Protein AF-A0A6A5YGT2-F1 (afdb_monomer)

Radius of gyration: 9.52 Å; Cα contacts (8 Å, |Δi|>4): 80; chains: 1; bounding box: 23×21×24 Å

Structure (mmCIF, N/CA/C/O backbone):
data_AF-A0A6A5YGT2-F1
#
_entry.id   AF-A0A6A5YGT2-F1
#
loop_
_atom_site.group_PDB
_atom_site.id
_atom_site.type_symbol
_atom_site.label_atom_id
_atom_site.label_alt_id
_atom_site.label_comp_id
_atom_site.label_asym_id
_atom_site.label_entity_id
_atom_site.label_seq_id
_atom_site.pdbx_PDB_ins_code
_atom_site.Cartn_x
_atom_site.Cartn_y
_atom_site.Cartn_z
_atom_site.occupancy
_atom_site.B_iso_or_equiv
_atom_site.auth_seq_id
_atom_site.auth_comp_id
_atom_site.auth_asym_id
_atom_site.auth_atom_id
_atom_site.pdbx_PDB_model_num
ATOM 1 N N . LEU A 1 1 ? -6.341 6.789 -3.984 1.00 96.12 1 LEU A N 1
ATOM 2 C CA . LEU A 1 1 ? -5.296 5.976 -3.319 1.00 96.12 1 LEU A CA 1
ATOM 3 C C . LEU A 1 1 ? -4.073 5.724 -4.215 1.00 96.12 1 LEU A C 1
ATOM 5 O O . LEU A 1 1 ? -2.979 6.113 -3.832 1.00 96.12 1 LEU A O 1
ATOM 9 N N . HIS A 1 2 ? -4.248 5.185 -5.431 1.00 98.19 2 HIS A N 1
ATOM 10 C CA . HIS A 1 2 ? -3.167 4.882 -6.393 1.00 98.19 2 HIS A CA 1
ATOM 11 C C . HIS A 1 2 ? -2.109 5.980 -6.586 1.00 98.19 2 HIS A C 1
ATOM 13 O O . HIS A 1 2 ? -0.918 5.714 -6.462 1.00 98.19 2 HIS A O 1
ATOM 19 N N . LEU A 1 3 ? -2.529 7.219 -6.867 1.00 98.00 3 LEU A N 1
ATOM 20 C CA . LEU A 1 3 ? -1.594 8.323 -7.120 1.00 98.00 3 LEU A CA 1
ATOM 21 C C . LEU A 1 3 ? -0.771 8.700 -5.884 1.00 98.00 3 LEU A C 1
ATOM 23 O O . LEU A 1 3 ? 0.421 8.963 -6.011 1.00 98.00 3 LEU A O 1
ATOM 27 N N . ALA A 1 4 ? -1.395 8.716 -4.704 1.00 98.25 4 ALA A N 1
ATOM 28 C CA . ALA A 1 4 ? -0.701 8.981 -3.447 1.00 98.25 4 ALA A CA 1
ATOM 29 C C . ALA A 1 4 ? 0.328 7.878 -3.162 1.00 98.25 4 ALA A C 1
ATOM 31 O O . ALA A 1 4 ? 1.482 8.172 -2.858 1.00 98.25 4 ALA A O 1
ATOM 32 N N . ALA A 1 5 ? -0.057 6.618 -3.390 1.00 98.38 5 ALA A N 1
ATOM 33 C CA . ALA A 1 5 ? 0.828 5.479 -3.209 1.00 98.38 5 ALA A CA 1
ATOM 34 C C . ALA A 1 5 ? 2.018 5.482 -4.182 1.00 98.38 5 ALA A C 1
ATOM 36 O O . ALA A 1 5 ? 3.155 5.312 -3.759 1.00 98.38 5 ALA A O 1
ATOM 37 N N . ALA A 1 6 ? 1.788 5.775 -5.466 1.00 98.25 6 ALA A N 1
ATOM 38 C CA . ALA A 1 6 ? 2.850 5.871 -6.472 1.00 98.25 6 ALA A CA 1
ATOM 39 C C . ALA A 1 6 ? 3.842 7.023 -6.209 1.00 98.25 6 ALA A C 1
ATOM 41 O O . ALA A 1 6 ? 4.990 6.972 -6.659 1.00 98.25 6 ALA A O 1
ATOM 42 N N . ARG A 1 7 ? 3.396 8.074 -5.506 1.00 98.19 7 ARG A N 1
ATOM 43 C CA . ARG A 1 7 ? 4.214 9.231 -5.110 1.00 98.19 7 ARG A CA 1
ATOM 44 C C . ARG A 1 7 ? 4.941 9.042 -3.777 1.00 98.19 7 ARG A C 1
ATOM 46 O O . ARG A 1 7 ? 5.786 9.874 -3.471 1.00 98.19 7 ARG A O 1
ATOM 53 N N . GLY A 1 8 ? 4.618 8.005 -3.004 1.00 98.12 8 GLY A N 1
ATOM 54 C CA . GLY A 1 8 ? 5.159 7.832 -1.654 1.00 98.12 8 GLY A CA 1
ATOM 55 C C . GLY A 1 8 ? 4.543 8.784 -0.624 1.00 98.12 8 GLY A C 1
ATOM 56 O O . GLY A 1 8 ? 5.119 9.003 0.436 1.00 98.12 8 GLY A O 1
ATOM 57 N N . ASP A 1 9 ? 3.386 9.385 -0.919 1.00 98.44 9 ASP A N 1
ATOM 58 C CA . ASP A 1 9 ? 2.754 10.359 -0.028 1.00 98.44 9 ASP A CA 1
ATOM 59 C C . ASP A 1 9 ? 1.923 9.666 1.057 1.00 98.44 9 ASP A C 1
ATOM 61 O O . ASP A 1 9 ? 0.712 9.464 0.929 1.00 98.44 9 ASP A O 1
ATOM 65 N N . VAL A 1 10 ? 2.598 9.305 2.147 1.00 98.19 10 VAL A N 1
ATOM 66 C CA . VAL A 1 10 ? 2.014 8.605 3.299 1.00 98.19 10 VAL A CA 1
ATOM 67 C C . VAL A 1 10 ? 0.868 9.394 3.936 1.00 98.19 10 VAL A C 1
ATOM 69 O O . VAL A 1 10 ? -0.111 8.791 4.375 1.00 98.19 10 VAL A O 1
ATOM 72 N N . ARG A 1 11 ? 0.951 10.731 3.973 1.00 98.31 11 ARG A N 1
ATOM 73 C CA . ARG A 1 11 ? -0.096 11.574 4.575 1.00 98.31 11 ARG A CA 1
ATOM 74 C C . ARG A 1 11 ? -1.386 11.466 3.778 1.00 98.31 11 ARG A C 1
ATOM 76 O O . ARG A 1 11 ? -2.409 11.071 4.330 1.00 98.31 11 ARG A O 1
ATOM 83 N N . SER A 1 12 ? -1.297 11.681 2.467 1.00 98.44 12 SER A N 1
ATOM 84 C CA . SER A 1 12 ? -2.440 11.520 1.567 1.00 98.44 12 SER A CA 1
ATOM 85 C C . SER A 1 12 ? -2.996 10.092 1.589 1.00 98.44 12 SER A C 1
ATOM 87 O O . SER A 1 12 ? -4.205 9.901 1.516 1.00 98.44 12 SER A O 1
ATOM 89 N N . VAL A 1 13 ? -2.145 9.065 1.704 1.00 98.44 13 VAL A N 1
ATOM 90 C CA . VAL A 1 13 ? -2.600 7.668 1.837 1.00 98.44 13 VAL A CA 1
ATOM 91 C C . VAL A 1 13 ? -3.432 7.476 3.108 1.00 98.44 13 VAL A C 1
ATOM 93 O O . VAL A 1 13 ? -4.518 6.904 3.026 1.00 98.44 13 VAL A O 1
ATOM 96 N N . LYS A 1 14 ? -2.967 7.974 4.260 1.00 98.12 14 LYS A N 1
ATOM 97 C CA . LYS A 1 14 ? -3.687 7.859 5.540 1.00 98.12 14 LYS A CA 1
ATOM 98 C C . LYS A 1 14 ? -5.033 8.577 5.500 1.00 98.12 14 LYS A C 1
ATOM 100 O O . LYS A 1 14 ? -6.037 7.941 5.813 1.00 98.12 14 LYS A O 1
ATOM 105 N N . GLU A 1 15 ? -5.058 9.824 5.030 1.00 98.38 15 GLU A N 1
ATOM 106 C CA . GLU A 1 15 ? -6.283 10.628 4.903 1.00 98.38 15 GLU A CA 1
ATOM 107 C C . GLU A 1 15 ? -7.310 9.962 3.978 1.00 98.38 15 GLU A C 1
ATOM 109 O O . GLU A 1 15 ? -8.489 9.858 4.312 1.00 98.38 15 GLU A O 1
ATOM 114 N N . LEU A 1 16 ? -6.870 9.445 2.825 1.00 98.00 16 LEU A N 1
ATOM 115 C CA . LEU A 1 16 ? -7.761 8.768 1.880 1.00 98.00 16 LEU A CA 1
ATOM 116 C C . LEU A 1 16 ? -8.360 7.484 2.465 1.00 98.00 16 LEU A C 1
ATOM 118 O O . LEU A 1 16 ? -9.536 7.199 2.230 1.00 98.00 16 LEU A O 1
ATOM 122 N N . LEU A 1 17 ? -7.570 6.707 3.209 1.00 97.12 17 LEU A N 1
ATOM 123 C CA . LEU A 1 17 ? -8.039 5.483 3.864 1.00 97.12 17 LEU A CA 1
ATOM 124 C C . LEU A 1 17 ? -8.977 5.787 5.039 1.00 97.12 17 LEU A C 1
ATOM 126 O O . LEU A 1 17 ? -9.966 5.088 5.220 1.00 97.12 17 LEU A O 1
ATOM 130 N N . GLU A 1 18 ? -8.711 6.844 5.806 1.00 97.12 18 GLU A N 1
ATOM 131 C CA . GLU A 1 18 ? -9.614 7.330 6.862 1.00 97.12 18 GLU A CA 1
ATOM 132 C C . GLU A 1 18 ? -10.937 7.851 6.290 1.00 97.12 18 GLU A C 1
ATOM 134 O O . GLU A 1 18 ? -11.990 7.655 6.892 1.00 97.12 18 GLU A O 1
ATOM 139 N N . GLY A 1 19 ? -10.906 8.417 5.082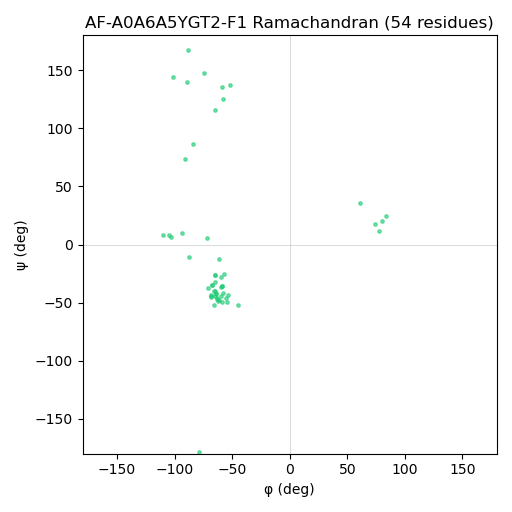 1.00 97.00 19 GLY A N 1
ATOM 140 C CA . GLY A 1 19 ? -12.093 8.786 4.311 1.00 97.00 19 GLY A CA 1
ATOM 141 C C . GLY A 1 19 ? -12.881 7.606 3.724 1.00 97.00 19 GLY A C 1
ATOM 142 O O . GLY A 1 19 ? -13.811 7.836 2.955 1.00 97.00 19 GLY A O 1
ATOM 143 N N . GLY A 1 20 ? -12.521 6.357 4.041 1.00 94.50 20 GLY A N 1
ATOM 144 C CA . GLY A 1 20 ? -13.236 5.163 3.583 1.00 94.50 20 GLY A CA 1
ATOM 145 C C . GLY A 1 20 ? -12.900 4.729 2.155 1.00 94.50 20 GLY A C 1
ATOM 146 O O . GLY A 1 20 ? -13.687 4.012 1.539 1.00 94.50 20 GLY A O 1
ATOM 147 N N . SER A 1 21 ? -11.754 5.151 1.606 1.00 95.62 21 SER A N 1
ATOM 148 C CA . SER A 1 21 ? -11.280 4.607 0.327 1.00 95.62 21 SER A CA 1
ATOM 149 C C . SER A 1 21 ? -11.088 3.096 0.427 1.00 95.62 21 SER A C 1
ATOM 151 O O . SER A 1 21 ? -10.456 2.612 1.364 1.00 95.62 21 SER A O 1
ATOM 153 N N . ASP A 1 22 ? -11.547 2.365 -0.587 1.00 96.75 22 ASP A N 1
ATOM 154 C CA . ASP A 1 22 ? -11.247 0.941 -0.715 1.00 96.75 22 ASP A CA 1
ATOM 155 C C . ASP A 1 22 ? -9.738 0.738 -0.938 1.00 96.75 22 ASP A C 1
ATOM 157 O O . ASP A 1 22 ? -9.160 1.189 -1.934 1.00 96.75 22 ASP A O 1
ATOM 161 N N . VAL A 1 23 ? -9.098 0.072 0.026 1.00 97.06 23 VAL A N 1
ATOM 162 C CA . VAL A 1 23 ? -7.659 -0.218 0.035 1.00 97.06 23 VAL A CA 1
ATOM 163 C C . VAL A 1 23 ? -7.246 -1.161 -1.104 1.00 97.06 23 VAL A C 1
ATOM 165 O O . VAL A 1 23 ? -6.113 -1.083 -1.582 1.00 97.06 23 VAL A O 1
ATOM 168 N N . ASN A 1 24 ? -8.177 -1.992 -1.585 1.00 97.12 24 ASN A N 1
ATOM 169 C CA . ASN A 1 24 ? -7.967 -2.997 -2.628 1.00 97.12 24 ASN A CA 1
ATOM 170 C C . ASN A 1 24 ? -8.521 -2.581 -3.992 1.00 97.12 24 ASN A C 1
ATOM 172 O O . ASN A 1 24 ? -8.486 -3.378 -4.932 1.00 97.12 24 ASN A O 1
ATOM 176 N N . ALA A 1 25 ? -8.998 -1.339 -4.122 1.00 97.25 25 ALA A N 1
ATOM 177 C CA . ALA A 1 25 ? -9.442 -0.808 -5.398 1.00 97.25 25 ALA A CA 1
ATOM 178 C C . ALA A 1 25 ? -8.352 -0.994 -6.460 1.00 97.25 25 ALA A C 1
ATOM 180 O O . ALA A 1 25 ? -7.173 -0.734 -6.209 1.00 97.25 25 ALA A O 1
ATOM 181 N N . GLN A 1 26 ? -8.769 -1.406 -7.652 1.00 97.31 26 GLN A N 1
ATOM 182 C CA . GLN A 1 26 ? -7.892 -1.580 -8.800 1.00 97.31 26 GLN A CA 1
ATOM 183 C C . GLN A 1 26 ? -8.025 -0.397 -9.758 1.00 97.31 26 GLN A C 1
ATOM 185 O O . GLN A 1 26 ? -9.108 0.164 -9.939 1.00 97.31 26 GLN A O 1
ATOM 190 N N . ASP A 1 27 ? -6.916 0.003 -10.374 1.00 96.31 27 ASP A N 1
ATOM 191 C CA . ASP A 1 27 ? -6.935 0.941 -11.491 1.00 96.31 27 ASP A CA 1
ATOM 192 C C . ASP A 1 27 ? -7.339 0.261 -12.814 1.00 96.31 27 ASP A C 1
ATOM 194 O O . ASP A 1 27 ? -7.608 -0.938 -12.873 1.00 96.31 27 ASP A O 1
ATOM 198 N N . ALA A 1 28 ? -7.365 1.026 -13.910 1.00 96.62 28 ALA A N 1
ATOM 199 C CA . ALA A 1 28 ? -7.747 0.521 -15.233 1.00 96.62 28 ALA A CA 1
ATOM 200 C C . ALA A 1 28 ? -6.841 -0.608 -15.778 1.00 96.62 28 ALA A C 1
ATOM 202 O O . ALA A 1 28 ? -7.192 -1.244 -16.767 1.00 96.62 28 ALA A O 1
ATOM 203 N N . MET A 1 29 ? -5.678 -0.845 -15.164 1.00 96.56 29 MET A N 1
ATOM 204 C CA . MET A 1 29 ? -4.746 -1.921 -15.512 1.00 96.56 29 MET A CA 1
ATOM 205 C C . MET A 1 29 ? -4.795 -3.081 -14.504 1.00 96.56 29 MET A C 1
ATOM 207 O O . MET A 1 29 ? -3.949 -3.970 -14.566 1.00 96.56 29 MET A O 1
ATOM 211 N N . GLY A 1 30 ? -5.745 -3.078 -13.562 1.00 97.06 30 GLY A N 1
ATOM 212 C CA . GLY A 1 30 ? -5.856 -4.102 -12.522 1.00 97.06 30 GLY A CA 1
ATOM 213 C C . GLY A 1 30 ? -4.844 -3.947 -11.382 1.00 97.06 30 GLY A C 1
ATOM 214 O O . GLY A 1 30 ? -4.679 -4.867 -10.585 1.00 97.06 30 GLY A O 1
ATOM 215 N N . ARG A 1 31 ? -4.135 -2.814 -11.288 1.00 97.12 31 ARG A N 1
ATOM 216 C CA . ARG A 1 31 ? -3.104 -2.598 -10.262 1.00 97.12 31 ARG A CA 1
ATOM 217 C C . ARG A 1 31 ? -3.728 -1.995 -9.017 1.00 97.12 31 ARG A C 1
ATOM 219 O O . ARG A 1 31 ? -4.538 -1.082 -9.134 1.00 97.12 31 ARG A O 1
ATOM 226 N N . THR A 1 32 ? -3.299 -2.450 -7.846 1.00 98.06 32 THR A N 1
ATOM 227 C CA . THR A 1 32 ? -3.687 -1.868 -6.555 1.00 98.06 32 THR A CA 1
ATOM 228 C C . THR A 1 32 ? -2.748 -0.733 -6.150 1.00 98.06 32 THR A C 1
ATOM 230 O O . THR A 1 32 ? -1.648 -0.562 -6.690 1.00 98.06 32 THR A O 1
ATOM 233 N N . ALA A 1 33 ? -3.145 0.045 -5.142 1.00 98.06 33 ALA A N 1
ATOM 234 C CA . ALA A 1 33 ? -2.259 1.032 -4.530 1.00 98.06 33 ALA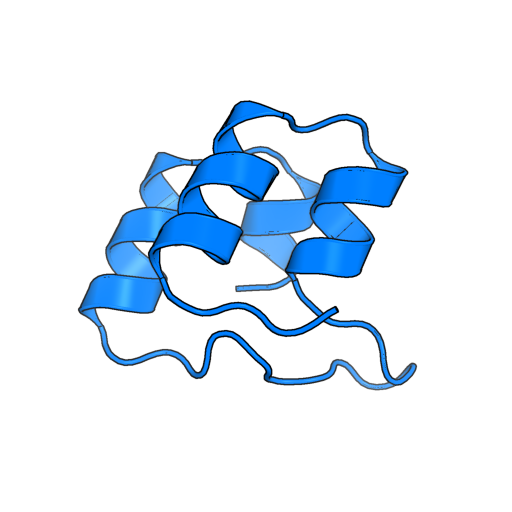 A CA 1
ATOM 235 C C . ALA A 1 33 ? -0.986 0.389 -3.946 1.00 98.06 33 ALA A C 1
ATOM 237 O O . ALA A 1 33 ? 0.093 0.969 -4.064 1.00 98.06 33 ALA A O 1
ATOM 238 N N . LEU A 1 34 ? -1.103 -0.821 -3.384 1.00 98.38 34 LEU A N 1
ATOM 239 C CA . LEU A 1 34 ? 0.025 -1.581 -2.844 1.00 98.38 34 LEU A CA 1
ATOM 240 C C . LEU A 1 34 ? 1.034 -1.931 -3.942 1.00 98.38 34 LEU A C 1
ATOM 242 O O . LEU A 1 34 ? 2.224 -1.675 -3.773 1.00 98.38 34 LEU A O 1
ATOM 246 N N . TYR A 1 35 ? 0.558 -2.416 -5.093 1.00 98.12 35 TYR A N 1
ATOM 247 C CA . TYR A 1 35 ? 1.415 -2.718 -6.242 1.00 98.12 35 TYR A CA 1
ATOM 248 C C . TYR A 1 35 ? 2.254 -1.503 -6.663 1.00 98.12 35 TYR A C 1
ATOM 250 O O . TYR A 1 35 ? 3.462 -1.610 -6.865 1.00 98.12 35 TYR A O 1
ATOM 258 N N . LEU A 1 36 ? 1.627 -0.326 -6.761 1.00 98.12 36 LEU A N 1
ATOM 259 C CA . LEU A 1 36 ? 2.317 0.902 -7.162 1.00 98.12 36 LEU A CA 1
ATOM 260 C C . LEU A 1 36 ? 3.341 1.374 -6.122 1.00 98.12 36 LEU A C 1
ATOM 262 O O . LEU A 1 36 ? 4.378 1.906 -6.510 1.00 98.12 36 LEU A O 1
ATOM 266 N N . ALA A 1 37 ? 3.063 1.190 -4.829 1.00 98.19 37 ALA A N 1
ATOM 267 C CA . ALA A 1 37 ? 3.997 1.529 -3.759 1.00 98.19 37 ALA A CA 1
ATOM 268 C C . ALA A 1 37 ? 5.227 0.608 -3.765 1.00 98.19 37 ALA A C 1
ATOM 270 O O . ALA A 1 37 ? 6.350 1.103 -3.700 1.00 98.19 37 ALA A O 1
ATOM 271 N N . VAL A 1 38 ? 5.023 -0.707 -3.923 1.00 98.12 38 VAL A N 1
ATOM 272 C CA . VAL A 1 38 ? 6.107 -1.702 -4.017 1.00 98.12 38 VAL A CA 1
ATOM 273 C C . VAL A 1 38 ? 6.969 -1.460 -5.254 1.00 98.12 38 VAL A C 1
ATOM 275 O O . VAL A 1 38 ? 8.189 -1.399 -5.149 1.00 98.12 38 VAL A O 1
ATOM 278 N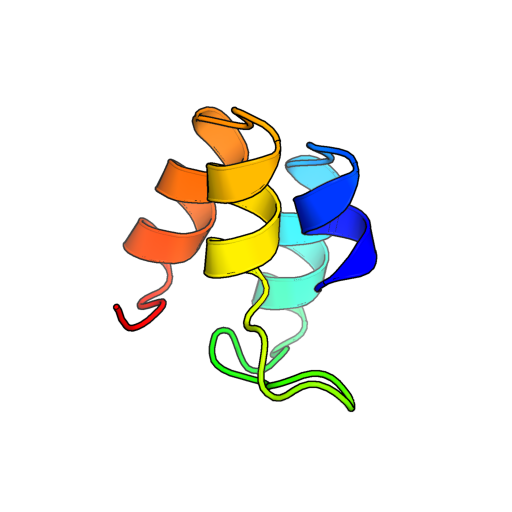 N . LEU A 1 39 ? 6.352 -1.245 -6.421 1.00 98.00 39 LEU A N 1
ATOM 279 C CA . LEU A 1 39 ? 7.065 -0.986 -7.680 1.00 98.00 39 LEU A CA 1
ATOM 280 C C . LEU A 1 39 ? 7.998 0.235 -7.601 1.00 98.00 39 LEU A C 1
ATOM 282 O O . LEU A 1 39 ? 8.945 0.347 -8.377 1.00 98.00 39 LEU A O 1
ATOM 286 N N . ARG A 1 40 ? 7.697 1.180 -6.707 1.00 97.50 40 ARG A N 1
ATOM 287 C CA . ARG A 1 40 ? 8.399 2.461 -6.565 1.00 97.50 40 ARG A CA 1
ATOM 288 C C . ARG A 1 40 ? 9.220 2.569 -5.279 1.00 97.50 40 ARG A C 1
ATOM 290 O O . ARG A 1 40 ? 9.744 3.648 -5.031 1.00 97.50 40 ARG A O 1
ATOM 297 N N . ASP A 1 41 ? 9.347 1.473 -4.533 1.00 98.12 41 ASP A N 1
ATOM 298 C CA . ASP A 1 41 ? 10.137 1.356 -3.300 1.00 98.12 41 ASP A CA 1
ATOM 299 C C . ASP A 1 41 ? 9.695 2.300 -2.160 1.00 98.12 41 ASP A C 1
ATOM 301 O O . ASP A 1 41 ? 10.494 2.819 -1.384 1.00 98.12 41 ASP A O 1
ATOM 305 N N . HIS A 1 42 ? 8.383 2.538 -2.040 1.00 98.44 42 HIS A N 1
ATOM 306 C CA . HIS A 1 42 ? 7.816 3.404 -0.997 1.00 98.44 42 HIS A CA 1
ATOM 307 C C . HIS A 1 42 ? 7.455 2.611 0.264 1.00 98.44 42 HIS A C 1
ATOM 309 O O . HIS A 1 42 ? 6.276 2.381 0.544 1.00 98.44 42 HIS A O 1
ATOM 315 N N . GLU A 1 43 ? 8.461 2.194 1.036 1.00 98.12 43 GLU A N 1
ATOM 316 C CA . GLU A 1 43 ? 8.301 1.275 2.179 1.00 98.12 43 GLU A CA 1
ATOM 317 C C . GLU A 1 43 ? 7.253 1.737 3.213 1.00 98.12 43 GLU A C 1
ATOM 319 O O . GLU A 1 43 ? 6.419 0.949 3.661 1.00 98.12 43 GLU A O 1
ATOM 324 N N . GLU A 1 44 ? 7.237 3.023 3.575 1.00 98.38 44 GLU A N 1
ATOM 325 C CA . GLU A 1 44 ? 6.295 3.534 4.582 1.00 98.38 44 GLU A CA 1
ATOM 326 C C . GLU A 1 44 ? 4.838 3.492 4.086 1.00 98.38 44 GLU A C 1
ATOM 328 O O . GLU A 1 44 ? 3.911 3.186 4.845 1.00 98.38 44 GLU A O 1
ATOM 333 N N . VAL A 1 45 ? 4.627 3.725 2.787 1.00 98.56 45 VAL A N 1
ATOM 334 C CA . VAL A 1 45 ? 3.314 3.558 2.156 1.00 98.56 45 VAL A CA 1
ATOM 335 C C . VAL A 1 45 ? 2.922 2.085 2.122 1.00 98.56 45 VAL A C 1
ATOM 337 O O . VAL A 1 45 ? 1.783 1.768 2.456 1.00 98.56 45 VAL A O 1
ATOM 340 N N . VAL A 1 46 ? 3.843 1.191 1.745 1.00 98.31 46 VAL A N 1
ATOM 341 C CA . VAL A 1 46 ? 3.607 -0.263 1.737 1.00 98.31 46 VAL A CA 1
ATOM 342 C C . VAL A 1 46 ? 3.143 -0.724 3.114 1.00 98.31 46 VAL A C 1
ATOM 344 O O . VAL A 1 46 ? 2.100 -1.365 3.228 1.00 98.31 46 VAL A O 1
ATOM 347 N N . ARG A 1 47 ? 3.857 -0.321 4.169 1.00 98.12 47 ARG A N 1
ATOM 348 C CA . ARG A 1 47 ? 3.498 -0.637 5.553 1.00 98.12 47 ARG A CA 1
ATOM 349 C C . ARG A 1 47 ? 2.113 -0.110 5.919 1.00 98.12 47 ARG A C 1
ATOM 351 O O . ARG A 1 47 ? 1.282 -0.878 6.389 1.00 98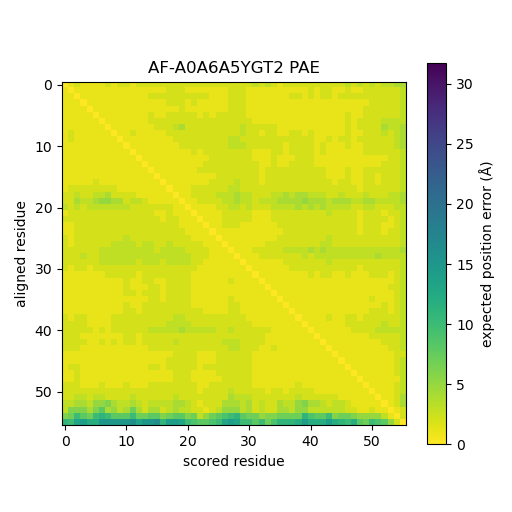.12 47 ARG A O 1
ATOM 358 N N . THR A 1 48 ? 1.843 1.163 5.625 1.00 98.00 48 THR A N 1
ATOM 359 C CA . THR A 1 48 ? 0.538 1.788 5.900 1.00 98.00 48 THR A CA 1
ATOM 360 C C . THR A 1 48 ? -0.603 1.048 5.194 1.00 98.00 48 THR A C 1
ATOM 362 O O . THR A 1 48 ? -1.663 0.847 5.778 1.00 98.00 48 THR A O 1
ATOM 365 N N . LEU A 1 49 ? -0.411 0.631 3.941 1.00 97.88 49 LEU A N 1
ATOM 366 C CA . LEU A 1 49 ? -1.425 -0.102 3.180 1.00 97.88 49 LEU A CA 1
ATOM 367 C C . LEU A 1 49 ? -1.665 -1.506 3.756 1.00 97.88 49 LEU A C 1
ATOM 369 O O . LEU A 1 49 ? -2.819 -1.897 3.924 1.00 97.88 49 LEU A O 1
ATOM 373 N N . LEU A 1 50 ? -0.605 -2.238 4.115 1.00 97.44 50 LEU A N 1
ATOM 374 C CA . LEU A 1 50 ? -0.709 -3.568 4.730 1.00 97.44 50 LEU A CA 1
ATOM 375 C C . LEU A 1 50 ? -1.395 -3.521 6.104 1.00 97.44 50 LEU A C 1
ATOM 377 O O . LEU A 1 50 ? -2.273 -4.335 6.378 1.00 97.44 50 LEU A O 1
ATOM 381 N N . GLU A 1 51 ? -1.071 -2.531 6.941 1.00 96.94 51 GLU A N 1
ATOM 382 C CA . GLU A 1 51 ? -1.739 -2.301 8.235 1.00 96.94 51 GLU A CA 1
ATOM 383 C C . GLU A 1 51 ? -3.244 -2.039 8.086 1.00 96.94 51 GLU A C 1
ATOM 385 O O . GLU A 1 51 ? -4.028 -2.331 8.987 1.00 96.94 51 GLU A O 1
ATOM 390 N N . ARG A 1 52 ? -3.658 -1.497 6.937 1.00 95.94 52 ARG A N 1
ATOM 391 C CA . ARG A 1 52 ? -5.055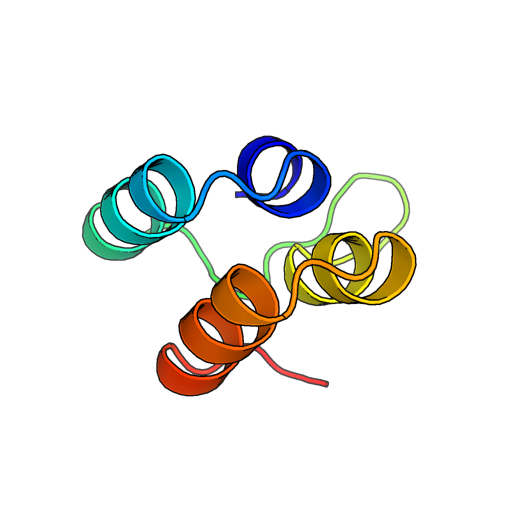 -1.191 6.608 1.00 95.94 52 ARG A CA 1
ATOM 392 C C . ARG A 1 52 ? -5.740 -2.325 5.834 1.00 95.94 52 ARG A C 1
ATOM 394 O O . ARG A 1 52 ? -6.855 -2.138 5.358 1.00 95.94 52 ARG A O 1
ATOM 401 N N . GLY A 1 53 ?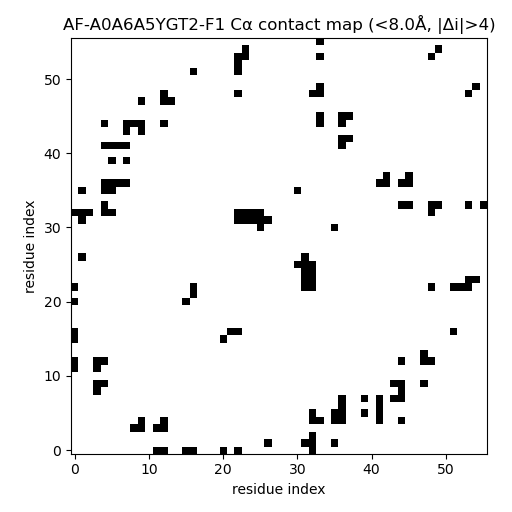 -5.105 -3.496 5.734 1.00 94.50 53 GLY A N 1
ATOM 402 C CA . GLY A 1 53 ? -5.686 -4.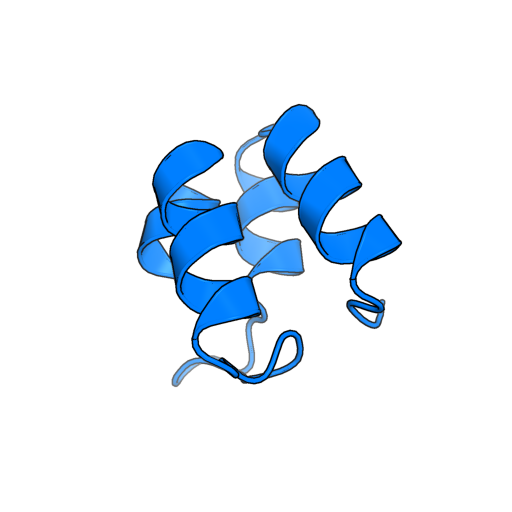700 5.137 1.00 94.50 53 GLY A CA 1
ATOM 403 C C . GL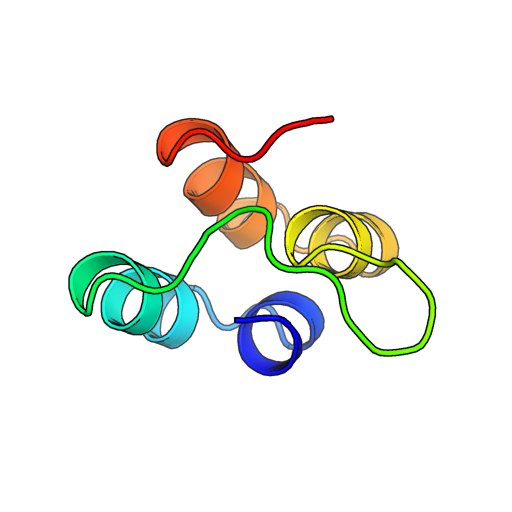Y A 1 53 ? 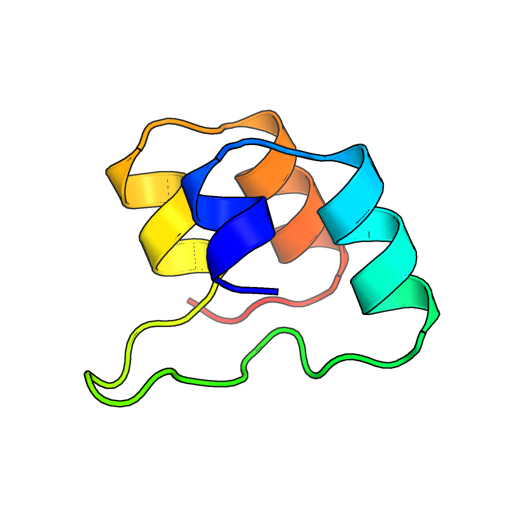-5.586 -4.772 3.612 1.00 94.50 53 GLY A C 1
ATOM 404 O O . GLY A 1 53 ? -6.407 -5.448 2.989 1.00 94.50 53 GLY A O 1
ATOM 405 N N . ALA A 1 54 ? -4.615 -4.083 2.999 1.00 93.81 54 ALA A N 1
ATOM 406 C CA . ALA A 1 54 ? -4.314 -4.279 1.583 1.00 93.81 54 ALA A CA 1
ATOM 407 C C . ALA A 1 54 ? -3.962 -5.750 1.311 1.00 93.81 54 ALA A C 1
ATOM 409 O O . ALA A 1 54 ? -3.062 -6.310 1.938 1.00 93.81 54 ALA A O 1
ATOM 410 N N . GLY A 1 55 ? -4.680 -6.362 0.374 1.00 85.12 55 GLY A N 1
ATOM 411 C CA . GLY A 1 55 ? -4.429 -7.709 -0.110 1.00 85.12 55 GLY A CA 1
ATOM 412 C C . GLY A 1 55 ? -3.206 -7.761 -1.021 1.00 85.12 55 GLY A C 1
ATOM 413 O O . GLY A 1 55 ? -2.906 -6.798 -1.734 1.00 85.12 55 GLY A O 1
ATOM 414 N N . ILE A 1 56 ? -2.521 -8.904 -0.968 1.00 69.81 56 ILE A N 1
ATOM 415 C CA . ILE A 1 56 ? -1.427 -9.284 -1.872 1.00 69.81 56 ILE A CA 1
ATOM 416 C C . ILE A 1 56 ? -2.021 -9.833 -3.168 1.00 69.81 56 ILE A C 1
ATOM 418 O O . ILE A 1 56 ? -2.974 -10.639 -3.068 1.00 69.81 56 ILE A O 1
#

Foldseek 3Di:
DQVCLLVLPLVVLVVCVVVVDDLADADPVRDGSLNSNVVNVSVSSNVVSVVSPHDD

Nearest PDB structures (foldseek):
  7z7e-assembly1_B  TM=9.851E-01  e=1.785E-03  synthetic construct
  6gvm-assembly1_D  TM=9.887E-01  e=1.901E-03  synthetic construct
  3b95-assembly2_B  TM=9.901E-01  e=4.053E-03  Homo sapiens
  5le6-assembly6_F  TM=9.950E-01  e=6.303E-03  synthetic construct
  6fes-assembly1_A  TM=9.928E-01  e=1.261E-02  synthetic construct

Sequence (56 aa):
LHLAAARGDVRSVKELLEGGSDVNAQDAMGRTALYLAVLRDHEEVVRTLLERGAGI

InterPro domains:
  IPR002110 Ankyrin repeat [PF12796] (1-54)
  IPR002110 Ankyrin repeat [PS50088] (1-28)
  IPR002110 Ankyrin repeat [PS50088] (29-56)
  IPR002110 Ankyrin repeat [SM00248] (1-25)
  IPR002110 Ankyrin repeat [SM00248] (29-56)
  IPR036770 Ankyrin repeat-containing domain superfamily [G3DSA:1.25.40.20] (1-56)
  IPR036770 Ankyrin repeat-containing domain superfamily [SSF48403] (1-55)

pLDDT: mean 96.79, std 4.13, range [69.81, 98.56]

Secondary structure (DSSP, 8-state):
-HHHHHHT-HHHHHHHHHTT--TT-B-TTS-BHHHHHHHTT-HHHHHHHHHTT---

Solvent-accessible surface area (backbone atoms only — not comparable to full-atom values): 3145 Å² total; per-residue (Å²): 99,48,70,32,25,54,69,47,37,48,66,59,38,51,54,42,48,76,72,65,48,70,58,68,50,58,49,99,83,69,45,32,23,55,56,37,6,58,78,63,70,21,61,70,33,36,51,55,38,49,77,68,66,36,75,133

Mean predicted aligned error: 1.94 Å

Organism: NCBI:txid690887